Protein AF-A0A4Y8BMU3-F1 (afdb_monomer_lite)

Secondary structure (DSSP, 8-state):
-----TT---EEETTEEEEEEEETTEEEEEEEEEHHHHHHTT-EE-TT----TTSEESB---HHHHT-TT--TTEEEEEE-GGGSSS----HHHHHHHHHHHHHHHHHHHHHHHH-

Structure (mmCIF, N/CA/C/O backbone):
data_AF-A0A4Y8BMU3-F1
#
_entry.id   AF-A0A4Y8BMU3-F1
#
loop_
_atom_site.group_PDB
_atom_site.id
_atom_site.type_symbol
_atom_site.label_atom_id
_atom_site.label_alt_id
_atom_site.label_comp_id
_atom_site.label_asym_id
_atom_site.label_entity_id
_atom_site.label_seq_id
_atom_site.pdbx_PDB_ins_code
_atom_site.Cartn_x
_atom_site.Cartn_y
_atom_site.Cartn_z
_atom_site.occupancy
_atom_site.B_iso_or_equiv
_atom_site.auth_seq_id
_atom_site.auth_comp_id
_atom_site.auth_asym_id
_atom_site.auth_atom_id
_atom_site.pdbx_PDB_model_num
ATOM 1 N N . MET A 1 1 ? -4.173 -14.352 -20.838 1.00 33.81 1 MET A N 1
ATOM 2 C CA . MET A 1 1 ? -2.932 -14.802 -20.175 1.00 33.81 1 MET A CA 1
ATOM 3 C C . MET A 1 1 ? -3.073 -14.473 -18.696 1.00 33.81 1 MET A C 1
ATOM 5 O O . MET A 1 1 ? -3.160 -13.297 -18.363 1.00 33.81 1 MET A O 1
ATOM 9 N N . ILE A 1 2 ? -3.264 -15.484 -17.849 1.00 35.81 2 ILE A N 1
ATOM 10 C CA . ILE A 1 2 ? -3.332 -15.321 -16.390 1.00 35.81 2 ILE A CA 1
ATOM 11 C C . ILE A 1 2 ? -1.882 -15.359 -15.910 1.00 35.81 2 ILE A C 1
ATOM 13 O O . ILE A 1 2 ? -1.199 -16.354 -16.140 1.00 35.81 2 ILE A O 1
ATOM 17 N N . TYR A 1 3 ? -1.392 -14.267 -15.330 1.00 43.88 3 TYR A N 1
ATOM 18 C CA . TYR A 1 3 ? -0.077 -14.254 -14.700 1.00 43.88 3 TYR A CA 1
ATOM 19 C C . TYR A 1 3 ? -0.226 -14.955 -13.347 1.00 43.88 3 TYR A C 1
ATOM 21 O O . TYR A 1 3 ? -0.797 -14.402 -12.412 1.00 43.88 3 TYR A O 1
ATOM 29 N N . LEU A 1 4 ? 0.194 -16.217 -13.269 1.00 41.41 4 LEU A N 1
ATOM 30 C CA . LEU A 1 4 ? 0.277 -16.941 -12.004 1.00 41.41 4 LEU A CA 1
ATOM 31 C C . LEU A 1 4 ? 1.578 -16.507 -11.322 1.00 41.41 4 LEU A C 1
ATOM 33 O O . LEU A 1 4 ? 2.661 -16.966 -11.672 1.00 41.41 4 LEU A O 1
ATOM 37 N N . TYR A 1 5 ? 1.476 -15.541 -10.411 1.00 53.44 5 TYR A N 1
ATOM 38 C CA . TYR A 1 5 ? 2.598 -15.082 -9.598 1.00 53.44 5 TYR A CA 1
ATOM 39 C C . TYR A 1 5 ? 2.825 -16.087 -8.468 1.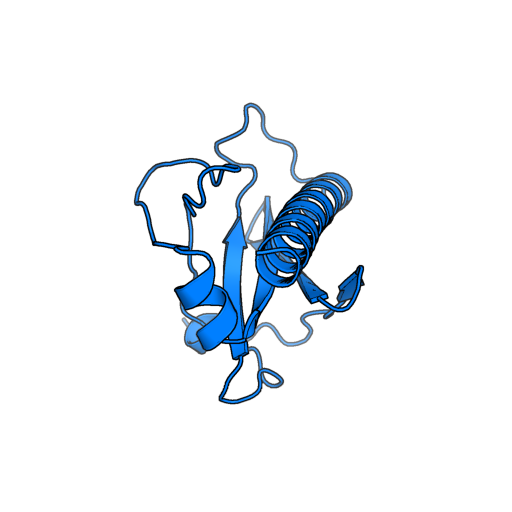00 53.44 5 TYR A C 1
ATOM 41 O O . TYR A 1 5 ? 2.216 -15.992 -7.405 1.00 53.44 5 TYR A O 1
ATOM 49 N N . ASP A 1 6 ? 3.663 -17.093 -8.706 1.00 48.44 6 ASP A N 1
ATOM 50 C CA . ASP A 1 6 ? 3.744 -18.241 -7.798 1.00 48.44 6 ASP A CA 1
ATOM 51 C C . ASP A 1 6 ? 4.486 -17.987 -6.471 1.00 48.44 6 ASP A C 1
ATOM 53 O O . ASP A 1 6 ? 4.533 -18.903 -5.662 1.00 48.44 6 ASP A O 1
ATOM 57 N N . ASN A 1 7 ? 5.001 -16.783 -6.165 1.00 60.53 7 ASN A N 1
ATOM 58 C CA . ASN A 1 7 ? 5.640 -16.491 -4.863 1.00 60.53 7 ASN A CA 1
ATOM 59 C C . ASN A 1 7 ? 5.658 -14.990 -4.484 1.00 60.53 7 ASN A C 1
ATOM 61 O O . ASN A 1 7 ? 6.725 -14.390 -4.344 1.00 60.53 7 ASN A O 1
ATOM 65 N N . ILE A 1 8 ? 4.497 -14.362 -4.269 1.00 73.12 8 ILE A N 1
ATOM 66 C CA . ILE A 1 8 ? 4.459 -12.995 -3.713 1.00 73.12 8 ILE A CA 1
ATOM 67 C C . ILE A 1 8 ? 4.872 -13.025 -2.232 1.00 73.12 8 ILE A C 1
ATOM 69 O O . ILE A 1 8 ? 4.172 -13.583 -1.381 1.00 73.12 8 ILE A O 1
ATOM 73 N N . LYS A 1 9 ? 6.001 -12.387 -1.898 1.00 84.31 9 LYS A N 1
ATOM 74 C CA . LYS A 1 9 ? 6.486 -12.276 -0.515 1.00 84.31 9 LYS A CA 1
ATOM 75 C C . LYS A 1 9 ? 5.758 -11.151 0.221 1.00 84.31 9 LYS A C 1
ATOM 77 O O . LYS A 1 9 ? 6.115 -9.980 0.106 1.00 84.31 9 LYS A O 1
ATOM 82 N N . ILE A 1 10 ? 4.757 -11.518 1.021 1.00 87.38 10 ILE A N 1
ATOM 83 C CA . ILE A 1 10 ? 4.050 -10.569 1.890 1.00 87.38 10 ILE A CA 1
ATOM 84 C C . ILE A 1 10 ? 4.950 -10.168 3.063 1.00 87.38 10 ILE A C 1
ATOM 86 O O . ILE A 1 10 ? 5.416 -11.002 3.839 1.00 87.38 10 ILE A O 1
ATOM 90 N N . GLN A 1 11 ? 5.143 -8.865 3.208 1.00 91.38 11 GLN A N 1
ATOM 91 C CA . GLN A 1 11 ? 5.882 -8.207 4.274 1.00 91.38 11 GLN A CA 1
ATOM 92 C C . GLN A 1 11 ? 4.917 -7.494 5.229 1.00 91.38 11 GLN A C 1
ATOM 94 O O . GLN A 1 11 ? 3.741 -7.290 4.917 1.00 91.38 11 GLN A O 1
ATOM 99 N N . LYS A 1 12 ? 5.401 -7.136 6.423 1.00 93.31 12 LYS A N 1
ATOM 100 C CA . LYS A 1 12 ? 4.625 -6.407 7.434 1.00 93.31 12 LYS A CA 1
ATOM 101 C C . LYS A 1 12 ? 5.406 -5.208 7.953 1.00 93.31 12 LYS A C 1
ATOM 103 O O . LYS A 1 12 ? 6.576 -5.340 8.294 1.00 93.31 12 LYS A O 1
ATOM 108 N N . TYR A 1 13 ? 4.736 -4.070 8.086 1.00 95.19 13 TYR A N 1
ATOM 109 C CA . TYR A 1 13 ? 5.284 -2.864 8.701 1.00 95.19 13 TYR A CA 1
ATOM 110 C C . TYR A 1 13 ? 4.183 -2.143 9.485 1.00 95.19 13 TYR A C 1
ATOM 112 O O . TYR A 1 13 ? 3.071 -1.986 8.991 1.00 95.19 13 TYR A O 1
ATOM 120 N N . LYS A 1 14 ? 4.463 -1.779 10.746 1.00 93.12 14 LYS A N 1
ATOM 121 C CA . LYS A 1 14 ? 3.503 -1.150 11.683 1.00 93.12 14 LYS A CA 1
ATOM 122 C C . LYS A 1 14 ? 2.111 -1.811 11.718 1.00 93.12 14 LYS A C 1
ATOM 124 O O . LYS A 1 14 ? 1.088 -1.143 11.800 1.00 93.12 14 LYS A O 1
ATOM 129 N N . GLY A 1 15 ? 2.073 -3.143 11.645 1.00 89.75 15 GLY A N 1
ATOM 130 C CA . GLY A 1 15 ? 0.834 -3.929 11.691 1.00 89.75 15 GLY A CA 1
ATOM 131 C C . GLY A 1 15 ? 0.080 -4.051 10.361 1.00 89.75 15 GLY A C 1
ATOM 132 O O . GLY A 1 15 ? -0.833 -4.869 10.277 1.00 89.75 15 GLY A O 1
ATOM 133 N N . LEU A 1 16 ? 0.484 -3.325 9.314 1.00 91.06 16 LEU A N 1
ATOM 134 C CA . LEU A 1 16 ? -0.081 -3.438 7.969 1.00 91.06 16 LEU A CA 1
ATOM 135 C C . LEU A 1 16 ? 0.770 -4.350 7.085 1.00 91.06 16 LEU A C 1
ATOM 137 O O . LEU A 1 16 ? 1.983 -4.477 7.272 1.00 91.06 16 LEU A O 1
ATOM 141 N N . LYS A 1 17 ? 0.115 -5.016 6.134 1.00 91.62 17 LYS A N 1
ATOM 142 C CA . LYS A 1 17 ? 0.747 -5.923 5.175 1.00 91.62 17 LYS A CA 1
ATOM 143 C C . LYS A 1 17 ? 1.017 -5.183 3.866 1.00 91.62 17 LYS A C 1
ATOM 145 O O . LYS A 1 17 ? 0.185 -4.403 3.415 1.00 91.62 17 LYS A O 1
ATOM 150 N N . TYR A 1 18 ? 2.141 -5.475 3.231 1.00 89.88 18 TYR A N 1
ATOM 151 C CA . TYR A 1 18 ? 2.466 -4.969 1.899 1.00 89.88 18 TYR A CA 1
ATOM 152 C C . TYR A 1 18 ? 3.306 -5.991 1.137 1.00 89.88 18 TYR A C 1
ATOM 154 O O . TYR A 1 18 ? 3.844 -6.926 1.726 1.00 89.88 18 TYR A O 1
ATOM 162 N N . PHE A 1 19 ? 3.427 -5.829 -0.170 1.00 87.44 19 PHE A N 1
ATOM 163 C CA . PHE A 1 19 ? 4.369 -6.582 -0.990 1.00 87.44 19 PHE A CA 1
ATOM 164 C C . PHE A 1 19 ? 4.867 -5.706 -2.134 1.00 87.44 19 PHE A C 1
ATOM 166 O O . PHE A 1 19 ? 4.265 -4.683 -2.457 1.00 87.44 19 PHE A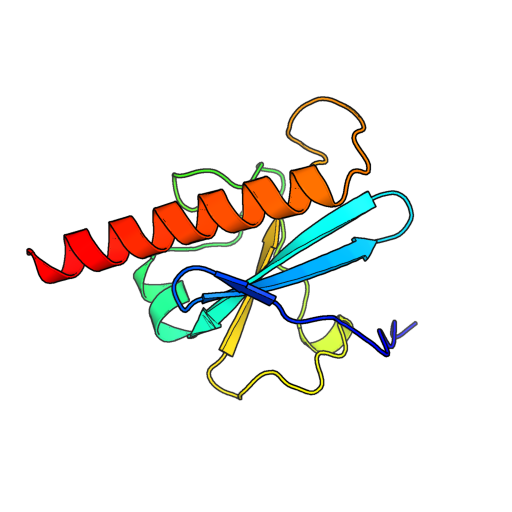 O 1
ATOM 173 N N . ILE A 1 20 ? 5.989 -6.097 -2.725 1.00 85.00 20 ILE A N 1
ATOM 174 C CA . ILE A 1 20 ? 6.563 -5.435 -3.893 1.00 85.00 20 ILE A CA 1
ATOM 175 C C . ILE A 1 20 ? 6.681 -6.502 -4.961 1.00 85.00 20 ILE A C 1
ATOM 177 O O . ILE A 1 20 ? 7.259 -7.557 -4.707 1.00 85.00 20 ILE A O 1
ATOM 181 N N . GLU A 1 21 ? 6.111 -6.231 -6.127 1.00 78.62 21 GLU A N 1
ATOM 182 C CA . GLU A 1 21 ? 6.109 -7.159 -7.250 1.00 78.62 21 GLU A CA 1
ATOM 183 C C . GLU A 1 21 ? 6.831 -6.537 -8.436 1.00 78.62 21 GLU A C 1
ATOM 185 O O . GLU A 1 21 ? 6.654 -5.354 -8.747 1.00 78.62 21 GLU A O 1
ATOM 190 N N . LYS A 1 22 ? 7.626 -7.353 -9.127 1.00 75.25 22 LYS A N 1
ATOM 191 C CA . LYS A 1 22 ? 8.285 -6.929 -10.353 1.00 75.25 22 LYS A CA 1
ATOM 192 C C . LYS A 1 22 ? 7.321 -7.089 -11.527 1.00 75.25 22 LYS A C 1
ATOM 194 O O . LYS A 1 22 ? 7.033 -8.193 -11.979 1.00 75.25 22 LYS A O 1
ATOM 199 N N . VAL A 1 23 ? 6.859 -5.974 -12.077 1.00 70.75 23 VAL A N 1
ATOM 200 C CA . VAL A 1 23 ? 6.011 -5.940 -13.270 1.00 70.75 23 VAL A CA 1
ATOM 201 C C . VAL A 1 23 ? 6.861 -5.503 -14.461 1.00 70.75 23 VAL A C 1
ATOM 203 O O . VAL A 1 23 ? 7.181 -4.326 -14.629 1.00 70.75 23 VAL A O 1
ATOM 206 N N . LYS A 1 24 ? 7.228 -6.466 -15.316 1.00 69.56 24 LYS A N 1
ATOM 207 C CA . LYS A 1 24 ? 8.147 -6.267 -16.452 1.00 69.56 24 LYS A CA 1
ATOM 208 C C . LYS A 1 24 ? 9.502 -5.697 -15.992 1.00 69.56 24 LYS A C 1
ATOM 210 O O . LYS A 1 24 ? 10.285 -6.409 -15.368 1.00 69.56 24 LYS A O 1
ATOM 215 N N . GLU A 1 25 ? 9.784 -4.434 -16.307 1.00 65.12 25 GLU A N 1
ATOM 216 C CA . GLU A 1 25 ? 11.036 -3.744 -15.971 1.00 65.12 25 GLU A CA 1
ATOM 217 C C . GLU A 1 25 ? 10.937 -2.899 -14.692 1.00 65.12 25 GLU A C 1
ATOM 219 O O . GLU A 1 25 ? 11.922 -2.278 -14.305 1.00 65.12 25 GLU A O 1
ATOM 224 N N . PHE A 1 26 ? 9.777 -2.878 -14.030 1.00 66.69 26 PHE A N 1
ATOM 225 C CA . PHE A 1 26 ? 9.484 -1.997 -12.899 1.00 66.69 26 PHE A CA 1
ATOM 226 C C . PHE A 1 26 ? 9.165 -2.798 -11.637 1.00 66.69 26 PHE A C 1
ATOM 228 O O . PHE A 1 26 ? 8.722 -3.942 -11.721 1.00 66.69 26 PHE A O 1
ATOM 235 N N . HIS A 1 27 ? 9.359 -2.183 -10.471 1.00 74.81 27 HIS A N 1
ATOM 236 C CA . HIS A 1 27 ? 8.836 -2.689 -9.205 1.00 74.81 27 HIS A CA 1
ATOM 237 C C . HIS A 1 27 ? 7.633 -1.842 -8.799 1.00 74.81 27 HIS A C 1
ATOM 239 O O . HIS A 1 27 ? 7.736 -0.621 -8.694 1.00 74.81 27 HIS A O 1
ATOM 245 N N . CYS A 1 28 ? 6.499 -2.496 -8.577 1.00 75.75 28 CYS A N 1
ATOM 246 C CA . CYS A 1 28 ? 5.287 -1.874 -8.066 1.00 75.75 28 CYS A CA 1
ATOM 247 C C . CYS A 1 28 ? 5.107 -2.302 -6.614 1.00 75.75 28 CYS A C 1
ATOM 249 O O . CYS A 1 28 ? 5.299 -3.475 -6.285 1.00 75.75 28 CYS A O 1
ATOM 251 N N . GLY A 1 29 ? 4.736 -1.368 -5.748 1.00 80.25 29 GLY A N 1
ATOM 252 C CA . GLY A 1 29 ? 4.400 -1.693 -4.372 1.00 80.25 29 GLY A CA 1
ATOM 253 C C . GLY A 1 29 ? 2.892 -1.782 -4.185 1.00 80.25 29 GLY A C 1
ATOM 254 O O . GLY A 1 29 ? 2.115 -1.134 -4.885 1.00 80.25 29 GLY A O 1
ATOM 255 N N . TYR A 1 30 ? 2.478 -2.624 -3.247 1.00 82.06 30 TYR A N 1
ATOM 256 C CA . TYR A 1 30 ? 1.078 -2.924 -2.985 1.00 82.06 30 TYR A CA 1
ATOM 257 C C . TYR A 1 30 ? 0.846 -3.002 -1.486 1.00 82.06 30 TYR A C 1
ATOM 259 O O . TYR A 1 30 ? 1.614 -3.649 -0.775 1.00 82.06 30 TYR A O 1
ATOM 267 N N . ILE A 1 31 ? -0.229 -2.385 -1.002 1.00 86.62 31 ILE A N 1
ATOM 268 C CA . ILE A 1 31 ? -0.603 -2.404 0.417 1.00 86.62 31 ILE A CA 1
ATOM 269 C C . ILE A 1 31 ? -1.906 -3.162 0.571 1.00 86.62 31 ILE A C 1
ATOM 271 O O . ILE A 1 31 ? -2.884 -2.855 -0.105 1.00 86.62 31 ILE A O 1
ATOM 275 N N . ILE A 1 32 ? -1.908 -4.137 1.478 1.00 87.69 32 ILE A N 1
ATOM 276 C CA . ILE A 1 32 ? -3.064 -4.966 1.807 1.00 87.69 32 ILE A CA 1
ATOM 277 C C . ILE A 1 32 ? -3.745 -4.375 3.042 1.00 87.69 32 ILE A C 1
ATOM 279 O O . ILE A 1 32 ? -3.116 -4.209 4.092 1.00 87.69 32 ILE A O 1
ATOM 283 N N . LEU A 1 33 ? -5.040 -4.099 2.920 1.00 88.00 33 LEU A N 1
ATOM 284 C CA . LEU A 1 33 ? -5.884 -3.515 3.957 1.00 88.00 33 LEU A CA 1
ATOM 285 C C . LEU A 1 33 ? -7.196 -4.277 4.089 1.00 88.00 33 LEU A C 1
ATOM 287 O O . LEU A 1 33 ? -7.625 -4.976 3.178 1.00 88.00 33 LEU A O 1
ATOM 291 N N . ASP A 1 34 ? -7.866 -4.077 5.215 1.00 87.56 34 ASP A N 1
ATOM 292 C CA . ASP A 1 34 ? -9.276 -4.421 5.342 1.00 87.56 34 ASP A CA 1
ATOM 293 C C . ASP A 1 34 ? -10.145 -3.514 4.440 1.00 87.56 34 ASP A C 1
ATOM 295 O O . ASP A 1 34 ? -9.851 -2.325 4.270 1.00 87.56 34 ASP A O 1
ATOM 299 N N . LYS A 1 35 ? -11.207 -4.072 3.846 1.00 83.12 35 LYS A N 1
ATOM 300 C CA . LYS A 1 35 ? -12.141 -3.346 2.965 1.00 83.12 35 LYS A CA 1
ATOM 301 C C . LYS A 1 35 ? -12.846 -2.183 3.667 1.00 83.12 35 LYS A C 1
ATOM 303 O O . LYS A 1 35 ? -13.021 -1.128 3.058 1.00 83.12 35 LYS A O 1
ATOM 308 N N . GLU A 1 36 ? -13.235 -2.339 4.929 1.00 85.94 36 GLU A N 1
ATOM 309 C CA . GLU A 1 36 ? -13.850 -1.264 5.710 1.00 85.94 36 GLU A CA 1
ATOM 310 C C . GLU A 1 36 ? -12.842 -0.146 5.956 1.00 85.94 36 GLU A C 1
ATOM 312 O O . GLU A 1 36 ? -13.167 1.028 5.776 1.00 85.94 36 GLU A O 1
ATOM 317 N N . LEU A 1 37 ? -11.595 -0.499 6.290 1.00 86.69 37 LEU A N 1
ATOM 318 C CA . LEU A 1 37 ? -10.527 0.483 6.457 1.00 86.69 37 LEU A CA 1
ATOM 319 C C . LEU A 1 37 ? -10.297 1.267 5.162 1.00 86.69 37 LEU A C 1
ATOM 321 O O . LEU A 1 37 ? -10.268 2.497 5.210 1.00 86.69 37 LEU A O 1
ATOM 325 N N . PHE A 1 38 ? -10.194 0.571 4.028 1.00 82.81 38 PHE A N 1
ATOM 326 C CA . PHE A 1 38 ? -10.044 1.174 2.704 1.00 82.81 38 PHE A CA 1
ATOM 327 C C . PHE A 1 38 ? -11.142 2.213 2.428 1.00 82.81 38 PHE A C 1
ATOM 329 O O . PHE A 1 38 ? -10.838 3.374 2.152 1.00 82.81 38 PHE A O 1
ATOM 336 N N . ASN A 1 39 ? -12.408 1.828 2.614 1.00 81.19 39 ASN A N 1
ATOM 337 C CA . ASN A 1 39 ? -13.553 2.721 2.431 1.00 81.19 39 ASN A CA 1
ATOM 338 C C . ASN A 1 39 ? -13.530 3.893 3.422 1.00 81.19 39 ASN A C 1
ATOM 340 O O . ASN A 1 39 ? -13.763 5.041 3.049 1.00 81.19 39 ASN A O 1
ATOM 344 N N . SER A 1 40 ? -13.201 3.630 4.689 1.00 84.69 40 SER A N 1
ATOM 345 C CA . SER A 1 40 ? -13.175 4.654 5.736 1.00 84.69 40 SER A CA 1
ATOM 346 C C . SER A 1 40 ? -12.100 5.718 5.500 1.00 84.69 40 SER A C 1
ATOM 348 O O . SER A 1 40 ? -12.230 6.842 5.986 1.00 84.69 40 SER A O 1
ATOM 350 N N . LEU A 1 41 ? -11.006 5.358 4.827 1.00 80.94 41 LEU A N 1
ATOM 351 C CA . LEU A 1 41 ? -9.917 6.270 4.487 1.00 80.94 41 LEU A CA 1
ATOM 352 C C . LEU A 1 41 ? -10.266 7.162 3.289 1.00 80.94 41 LEU A C 1
ATOM 354 O O . LEU A 1 41 ? -9.484 8.053 2.973 1.00 80.94 41 LEU A O 1
ATOM 358 N N . GLY A 1 42 ? -11.424 6.949 2.650 1.00 75.00 42 GLY A N 1
ATOM 359 C CA . GLY A 1 42 ? -11.826 7.679 1.450 1.00 75.00 42 GLY A CA 1
ATOM 360 C C . GLY A 1 42 ? -10.951 7.354 0.242 1.00 75.00 42 GLY A C 1
ATOM 361 O O . GLY A 1 42 ? -10.891 8.151 -0.687 1.00 75.00 42 GLY A O 1
ATOM 362 N N . LEU A 1 43 ? -10.257 6.211 0.266 1.00 73.69 43 LEU A N 1
ATOM 363 C CA . LEU A 1 43 ? -9.396 5.793 -0.831 1.00 73.69 43 LEU A CA 1
ATOM 364 C C . LEU A 1 43 ? -10.259 5.478 -2.048 1.00 73.69 43 LEU A C 1
ATOM 366 O O . LEU A 1 43 ? -11.183 4.665 -1.987 1.00 73.69 43 LEU A O 1
ATOM 370 N N . ASN A 1 44 ? -9.959 6.131 -3.161 1.00 64.56 44 ASN A N 1
ATOM 371 C CA . ASN A 1 44 ? -10.704 5.994 -4.398 1.00 64.56 44 ASN A CA 1
ATOM 372 C C . ASN A 1 44 ? -9.758 5.876 -5.597 1.00 64.56 44 ASN A C 1
ATOM 374 O O . ASN A 1 44 ? -8.585 6.248 -5.569 1.00 64.56 44 ASN A O 1
ATOM 378 N N . TYR A 1 45 ? -10.278 5.270 -6.660 1.00 60.34 45 TYR A N 1
ATOM 379 C CA . TYR A 1 45 ? -9.522 5.060 -7.883 1.00 60.34 45 TYR A CA 1
ATOM 380 C C . TYR A 1 45 ? -9.513 6.330 -8.735 1.00 60.34 45 TYR A C 1
ATOM 382 O O . TYR A 1 45 ? -10.578 6.840 -9.086 1.00 60.34 45 TYR A O 1
ATOM 390 N N . CYS A 1 46 ? -8.322 6.762 -9.152 1.00 56.50 46 CYS A N 1
ATOM 391 C CA . CYS A 1 46 ? -8.151 7.872 -10.083 1.00 56.50 46 CYS A CA 1
ATOM 392 C C . CYS A 1 46 ? -7.296 7.430 -11.278 1.00 56.50 46 CYS A C 1
ATOM 394 O O . CYS A 1 46 ? -6.135 7.048 -11.139 1.00 56.50 46 CYS A O 1
ATOM 396 N N . LYS A 1 47 ? -7.860 7.503 -12.488 1.00 48.69 47 LYS A N 1
ATOM 397 C CA . LYS A 1 47 ? -7.120 7.234 -13.727 1.00 48.69 47 LYS A CA 1
ATOM 398 C C . LYS A 1 47 ? -6.167 8.408 -14.005 1.00 48.69 47 LYS A C 1
ATOM 400 O O . LYS A 1 47 ? -6.621 9.545 -14.053 1.00 48.69 47 LYS A O 1
ATOM 405 N N . ASN A 1 48 ? -4.883 8.128 -14.250 1.00 50.38 48 ASN A N 1
ATOM 406 C CA . ASN A 1 48 ? -3.836 9.099 -14.635 1.00 50.38 48 ASN A CA 1
ATOM 407 C C . ASN A 1 48 ? -3.290 10.042 -13.532 1.00 50.38 48 ASN A C 1
ATOM 409 O O . ASN A 1 48 ? -2.703 11.069 -13.869 1.00 50.38 48 ASN A O 1
ATOM 413 N N . HIS A 1 49 ? -3.427 9.721 -12.241 1.00 49.12 49 HIS A N 1
ATOM 414 C CA . HIS A 1 49 ? -2.833 10.523 -11.155 1.00 49.12 49 HIS A CA 1
ATOM 415 C C . HIS A 1 49 ? -1.941 9.719 -10.221 1.00 49.12 49 HIS A C 1
ATOM 417 O O . HIS A 1 49 ? -2.414 8.749 -9.644 1.00 49.12 49 HIS A O 1
ATOM 423 N N . THR A 1 50 ? -0.691 10.148 -10.021 1.00 52.34 50 THR A N 1
ATOM 424 C CA . THR A 1 50 ? 0.236 9.599 -9.017 1.00 52.34 50 THR A CA 1
ATOM 425 C C . THR A 1 50 ? -0.429 9.500 -7.654 1.00 52.34 50 THR A C 1
ATOM 427 O O . THR A 1 50 ? -1.058 10.459 -7.215 1.00 52.34 50 THR A O 1
ATOM 430 N N . SER A 1 51 ? -0.291 8.350 -6.995 1.00 56.56 51 SER A N 1
ATOM 431 C CA . SER A 1 51 ? -0.881 8.160 -5.684 1.00 56.56 51 SER A CA 1
ATOM 432 C C . SER A 1 51 ? -0.261 9.152 -4.696 1.00 56.56 51 SER A C 1
ATOM 434 O O . SER A 1 51 ? 0.964 9.212 -4.596 1.00 56.56 51 SER A O 1
ATOM 436 N N . ASP A 1 52 ? -1.082 9.921 -3.983 1.00 59.19 52 ASP A N 1
ATOM 437 C CA . ASP A 1 52 ? -0.633 11.001 -3.098 1.00 59.19 52 ASP A CA 1
ATOM 438 C C . ASP A 1 52 ? -1.266 10.926 -1.699 1.00 59.19 52 ASP A C 1
ATOM 440 O O . ASP A 1 52 ? -2.177 10.142 -1.423 1.00 59.19 52 ASP A O 1
ATOM 444 N N . GLU A 1 53 ? -0.790 11.778 -0.791 1.00 53.41 53 GLU A N 1
ATOM 445 C CA . GLU A 1 53 ? -1.293 11.873 0.585 1.00 53.41 53 GLU A CA 1
ATOM 446 C C . GLU A 1 53 ? -2.746 12.381 0.711 1.00 53.41 53 GLU A C 1
ATOM 448 O O . GLU A 1 53 ? -3.295 12.395 1.821 1.00 53.41 53 GLU A O 1
ATOM 453 N N . SER A 1 54 ? -3.380 12.771 -0.402 1.00 56.19 54 SER A N 1
ATOM 454 C CA . SER A 1 54 ? -4.802 13.131 -0.468 1.00 56.19 54 SER A CA 1
ATOM 455 C C . SER A 1 54 ? -5.707 11.910 -0.652 1.00 56.19 54 SER A C 1
ATOM 457 O O . SER A 1 54 ? -6.927 12.057 -0.637 1.00 56.19 54 SER A O 1
ATOM 459 N N . GLY A 1 55 ? -5.140 10.705 -0.788 1.00 52.56 55 GLY A N 1
ATOM 460 C CA . GLY A 1 55 ? -5.904 9.468 -0.964 1.00 52.56 55 GLY A CA 1
ATOM 461 C C . GLY A 1 55 ? -6.164 9.102 -2.424 1.00 52.56 55 GLY A C 1
ATOM 462 O O . GLY A 1 55 ? -6.850 8.111 -2.676 1.00 52.56 55 GLY A O 1
ATOM 463 N N . ASN A 1 56 ? -5.591 9.847 -3.375 1.00 55.91 56 ASN A N 1
ATOM 464 C CA . ASN A 1 56 ? -5.613 9.456 -4.778 1.00 55.91 56 ASN A CA 1
ATOM 465 C C . ASN A 1 56 ? -4.760 8.200 -4.955 1.00 55.91 56 ASN A C 1
ATOM 467 O O . ASN A 1 56 ? -3.641 8.135 -4.450 1.00 55.91 56 ASN A O 1
ATOM 471 N N . ILE A 1 57 ? -5.275 7.205 -5.677 1.00 59.91 57 ILE A N 1
ATOM 472 C CA . ILE A 1 57 ? -4.538 5.985 -6.013 1.00 59.91 57 ILE A CA 1
ATOM 473 C C . ILE A 1 57 ? -4.553 5.806 -7.530 1.00 59.91 57 ILE A C 1
ATOM 475 O O . ILE A 1 57 ? -5.615 5.623 -8.132 1.00 59.91 57 ILE A O 1
ATOM 479 N N . THR A 1 58 ? -3.367 5.812 -8.148 1.00 51.72 58 THR A N 1
ATOM 480 C CA . THR A 1 58 ? -3.208 5.727 -9.614 1.00 51.72 58 THR A CA 1
ATOM 481 C C . THR A 1 58 ? -3.607 4.376 -10.177 1.00 51.72 58 THR A C 1
ATOM 483 O O . THR A 1 58 ? -3.966 4.259 -11.352 1.00 51.72 58 THR A O 1
ATOM 486 N N . TYR A 1 59 ? -3.455 3.322 -9.373 1.00 55.25 59 TYR A N 1
ATOM 487 C CA . TYR A 1 59 ? -3.509 1.968 -9.890 1.00 55.25 59 TYR A CA 1
ATOM 488 C C . TYR A 1 59 ? -4.008 0.958 -8.858 1.00 55.25 59 TYR A C 1
ATOM 490 O O . TYR A 1 59 ? -3.288 0.521 -7.966 1.00 55.25 59 TYR A O 1
ATOM 498 N N . ILE A 1 60 ? -5.254 0.522 -9.019 1.00 50.81 60 ILE A N 1
ATOM 499 C CA . ILE A 1 60 ? -5.754 -0.684 -8.360 1.00 50.81 60 ILE A CA 1
ATOM 500 C C . ILE A 1 60 ? -5.682 -1.793 -9.402 1.00 50.81 60 ILE A C 1
ATOM 502 O O . ILE A 1 60 ? -6.410 -1.777 -10.396 1.00 50.81 60 ILE A O 1
ATOM 506 N N . PHE A 1 61 ? -4.767 -2.740 -9.211 1.00 51.84 61 PHE A N 1
ATOM 507 C CA . PHE A 1 61 ? -4.769 -3.946 -10.026 1.00 51.84 61 PHE A CA 1
ATOM 508 C C . PHE A 1 61 ? -5.895 -4.863 -9.556 1.00 51.84 61 PHE A C 1
ATOM 510 O O . PHE A 1 61 ? -6.157 -4.966 -8.360 1.00 51.84 61 PHE A O 1
ATOM 517 N N . ASN A 1 62 ? -6.556 -5.542 -10.493 1.00 47.66 62 ASN A N 1
ATOM 518 C CA . ASN A 1 62 ? -7.581 -6.520 -10.149 1.00 47.66 62 ASN A CA 1
ATOM 519 C C . ASN A 1 62 ? -6.937 -7.681 -9.342 1.00 47.66 62 ASN A C 1
ATOM 521 O O . ASN A 1 62 ? -6.059 -8.356 -9.890 1.00 47.66 62 ASN A O 1
ATOM 525 N N . PRO A 1 63 ? -7.374 -7.941 -8.092 1.00 51.34 63 PRO A N 1
ATOM 526 C CA . PRO A 1 63 ? -6.905 -9.048 -7.251 1.00 51.34 63 PRO A CA 1
ATOM 527 C C . PRO A 1 63 ? -6.878 -10.405 -7.942 1.00 51.34 63 PRO A C 1
ATOM 529 O O . PRO A 1 63 ? -5.898 -11.144 -7.818 1.00 51.34 63 PRO A O 1
ATOM 532 N N . ASP A 1 64 ? -7.909 -10.692 -8.735 1.00 46.50 64 ASP A N 1
ATOM 533 C CA . ASP A 1 64 ? -8.098 -11.979 -9.405 1.00 46.50 64 ASP A CA 1
ATOM 534 C C . ASP A 1 64 ? -7.024 -12.233 -10.470 1.00 46.50 64 ASP A C 1
ATOM 536 O O . ASP A 1 64 ? -6.755 -13.374 -10.840 1.00 46.50 64 ASP A O 1
ATOM 540 N N . LYS A 1 65 ? -6.367 -11.168 -10.952 1.00 49.66 65 LYS A N 1
ATOM 541 C CA . LYS A 1 65 ? -5.274 -11.254 -11.927 1.00 49.66 65 LYS A CA 1
ATOM 542 C C . LYS A 1 65 ? -3.891 -11.415 -11.292 1.00 49.66 65 LYS A C 1
ATOM 544 O O . LYS A 1 65 ? -2.974 -11.793 -12.013 1.00 49.66 65 LYS A O 1
ATOM 549 N N . LEU A 1 66 ? -3.726 -11.111 -10.000 1.00 57.12 66 LEU A N 1
ATOM 550 C CA . LEU A 1 66 ? -2.446 -11.227 -9.280 1.00 57.12 66 LEU A CA 1
ATOM 551 C C . LEU A 1 66 ? -2.275 -12.585 -8.584 1.00 57.12 66 LEU A C 1
ATOM 553 O O . LEU A 1 66 ? -1.200 -12.870 -8.071 1.00 57.12 66 LEU A O 1
ATOM 557 N N . GLY A 1 67 ? -3.307 -13.438 -8.571 1.00 51.56 67 GLY A N 1
ATOM 558 C CA . GLY A 1 67 ? -3.192 -14.793 -8.028 1.00 51.56 67 GLY A CA 1
ATOM 559 C C . GLY A 1 67 ? -2.771 -14.824 -6.555 1.00 51.56 67 GLY A C 1
ATOM 560 O O . GLY A 1 67 ? -2.101 -15.765 -6.136 1.00 51.56 67 GLY A O 1
ATOM 561 N N . LEU A 1 68 ? -3.144 -13.805 -5.768 1.00 63.78 68 LEU A N 1
ATOM 562 C CA . LEU A 1 68 ? -2.834 -13.711 -4.339 1.00 63.78 68 LEU A CA 1
ATOM 563 C C . LEU A 1 68 ? -3.616 -14.777 -3.555 1.00 63.78 68 LEU A C 1
ATOM 565 O O . LEU A 1 68 ? -4.609 -14.485 -2.891 1.00 63.78 68 LEU A O 1
ATOM 569 N N . LYS A 1 69 ? -3.142 -16.026 -3.605 1.00 57.53 69 LYS A N 1
ATOM 570 C CA . LYS A 1 69 ? -3.733 -17.224 -2.973 1.00 57.53 69 LYS A CA 1
ATOM 571 C C . LYS A 1 69 ? -3.845 -17.159 -1.434 1.00 57.53 69 LYS A C 1
ATOM 573 O O . LYS A 1 69 ? -4.234 -18.142 -0.816 1.00 57.53 69 LYS A O 1
ATOM 578 N N . GLY A 1 70 ? -3.520 -16.028 -0.803 1.00 63.25 70 GLY A N 1
ATOM 579 C CA . GLY A 1 70 ? -3.502 -15.845 0.653 1.00 63.25 70 GLY A CA 1
ATOM 580 C C . GLY A 1 70 ? -4.237 -14.607 1.174 1.00 63.25 70 GLY A C 1
ATOM 581 O O . GLY A 1 70 ? -4.119 -14.312 2.364 1.00 63.25 70 GLY A O 1
ATOM 582 N N . LEU A 1 71 ? -4.964 -13.872 0.324 1.00 69.31 71 LEU A N 1
ATOM 583 C CA . LEU A 1 71 ? -5.824 -12.785 0.798 1.00 69.31 71 LEU A CA 1
ATOM 584 C C . LEU A 1 71 ? -7.065 -13.349 1.483 1.00 69.31 71 LEU A C 1
ATOM 586 O O . LEU A 1 71 ? -7.748 -14.225 0.950 1.00 69.31 71 LEU A O 1
ATOM 590 N N . LYS A 1 72 ? -7.379 -12.821 2.666 1.00 79.00 72 LYS A N 1
ATOM 591 C CA . LYS A 1 72 ? -8.656 -13.114 3.319 1.00 79.00 72 LYS A CA 1
ATOM 592 C C . LYS A 1 72 ? -9.800 -12.446 2.558 1.00 79.00 72 LYS A C 1
ATOM 594 O O . LYS A 1 72 ? -9.617 -11.425 1.905 1.00 79.00 72 LYS A O 1
ATOM 599 N N . HIS A 1 73 ? -11.013 -12.973 2.707 1.00 77.75 73 HIS A N 1
ATOM 600 C CA . HIS A 1 73 ? -12.201 -12.442 2.028 1.00 77.75 73 HIS A CA 1
ATOM 601 C C . HIS A 1 73 ? -12.498 -10.960 2.350 1.00 77.75 73 HIS A C 1
ATOM 603 O O . HIS A 1 73 ? -13.047 -10.238 1.513 1.00 77.75 73 HIS A O 1
ATOM 609 N N . ASN A 1 74 ? -12.127 -10.493 3.545 1.00 82.44 74 ASN A N 1
ATOM 610 C CA . ASN A 1 74 ? -12.279 -9.101 3.979 1.00 82.44 74 ASN A CA 1
ATOM 611 C C . ASN A 1 74 ? -11.089 -8.203 3.603 1.00 82.44 74 ASN A C 1
ATOM 613 O O . ASN A 1 74 ? -11.151 -6.995 3.810 1.00 82.44 74 ASN A O 1
ATOM 617 N N . GLU A 1 75 ? -10.015 -8.768 3.053 1.00 81.94 75 GLU A N 1
ATOM 618 C CA . GLU A 1 75 ? -8.855 -8.002 2.619 1.00 81.94 75 GLU A CA 1
ATOM 619 C C . GLU A 1 75 ? -9.049 -7.511 1.176 1.00 81.94 75 GLU A C 1
ATOM 621 O O . GLU A 1 75 ? -9.670 -8.152 0.326 1.00 81.94 75 GLU A O 1
ATOM 626 N N . THR A 1 76 ? -8.511 -6.331 0.913 1.00 79.62 76 THR A N 1
ATOM 627 C CA . THR A 1 76 ? -8.306 -5.747 -0.407 1.00 79.62 76 THR A CA 1
ATOM 628 C C . THR A 1 76 ? -6.874 -5.232 -0.468 1.00 79.62 76 THR A C 1
ATOM 630 O O . THR A 1 76 ? -6.166 -5.198 0.540 1.00 79.62 76 THR A O 1
ATOM 633 N N . PHE A 1 77 ? -6.418 -4.823 -1.639 1.00 79.25 77 PHE A N 1
ATOM 634 C CA . PHE A 1 77 ? -5.155 -4.118 -1.750 1.00 79.25 77 PHE A CA 1
ATOM 635 C C . PHE A 1 77 ? -5.244 -3.032 -2.804 1.00 79.25 77 PHE A C 1
ATOM 637 O O . PHE A 1 77 ? -6.087 -3.072 -3.700 1.00 79.25 77 PHE A O 1
ATOM 644 N N . PHE A 1 78 ? -4.338 -2.072 -2.703 1.00 75.94 78 PHE A N 1
ATOM 645 C CA . PHE A 1 78 ? -4.124 -1.086 -3.744 1.00 75.94 78 PHE A CA 1
ATOM 646 C C . PHE A 1 78 ? -2.650 -1.033 -4.118 1.00 75.94 78 PHE A C 1
ATOM 648 O O . PHE A 1 78 ? -1.780 -1.298 -3.286 1.00 75.94 78 PHE A O 1
ATOM 655 N N . GLY A 1 79 ? -2.390 -0.748 -5.391 1.00 74.12 79 GLY A N 1
ATOM 656 C CA . GLY A 1 79 ? -1.048 -0.603 -5.924 1.00 74.12 79 GLY A CA 1
ATOM 657 C C . GLY A 1 79 ? -0.640 0.862 -5.992 1.00 74.12 79 GLY A C 1
ATOM 658 O O . GLY A 1 79 ? -1.463 1.772 -6.095 1.00 74.12 79 GLY A O 1
ATOM 659 N N . PHE A 1 80 ? 0.660 1.086 -5.971 1.00 70.56 80 PHE A N 1
ATOM 660 C CA . PHE A 1 80 ? 1.267 2.347 -6.353 1.00 70.56 80 PHE A CA 1
ATOM 661 C C . PHE A 1 80 ? 2.436 2.051 -7.292 1.00 70.56 80 PHE A C 1
ATOM 663 O O . PHE A 1 80 ? 3.119 1.028 -7.180 1.00 70.56 80 PHE A O 1
ATOM 670 N N . ASP A 1 81 ? 2.628 2.940 -8.256 1.00 61.94 81 ASP A N 1
ATOM 671 C CA . ASP A 1 81 ? 3.685 2.845 -9.254 1.00 61.94 81 ASP A CA 1
ATOM 672 C C . ASP A 1 81 ? 4.631 4.042 -9.099 1.00 61.94 81 ASP A C 1
ATOM 674 O O . ASP A 1 81 ? 4.208 5.160 -8.801 1.00 61.94 81 ASP A O 1
ATOM 678 N N . LEU A 1 82 ? 5.915 3.788 -9.328 1.00 55.31 82 LEU A N 1
ATOM 679 C CA . LEU A 1 82 ? 6.975 4.783 -9.421 1.00 55.31 82 LEU A CA 1
ATOM 680 C C . LEU A 1 82 ? 6.914 5.585 -10.736 1.00 55.31 82 LEU A C 1
ATOM 682 O O . LEU A 1 82 ? 7.524 6.647 -10.821 1.00 55.31 82 LEU A O 1
ATOM 686 N N . ASN A 1 83 ? 6.176 5.128 -11.757 1.00 48.28 83 ASN A N 1
ATOM 687 C CA . ASN A 1 83 ? 6.214 5.703 -13.112 1.00 48.28 83 ASN A CA 1
ATOM 688 C C . ASN A 1 83 ? 5.787 7.172 -13.239 1.00 48.28 83 ASN A C 1
ATOM 690 O O . ASN A 1 83 ? 6.142 7.802 -14.233 1.00 48.28 83 ASN A O 1
ATOM 694 N N . HIS A 1 84 ? 5.061 7.741 -12.273 1.00 44.53 84 HIS A N 1
ATOM 695 C CA . HIS A 1 84 ? 4.666 9.155 -12.331 1.00 44.53 84 HIS A CA 1
ATOM 696 C C . HIS A 1 84 ? 5.391 10.067 -11.329 1.00 44.53 84 HIS A C 1
ATOM 698 O O . HIS A 1 84 ? 5.182 11.280 -11.353 1.00 44.53 84 HIS A O 1
ATOM 704 N N . ILE A 1 85 ? 6.301 9.526 -10.513 1.00 43.19 85 ILE A N 1
ATOM 705 C CA . ILE A 1 85 ? 7.273 10.321 -9.756 1.00 43.19 85 ILE A CA 1
ATOM 706 C C . ILE A 1 85 ? 8.583 10.239 -10.534 1.00 43.19 85 ILE A C 1
ATOM 708 O O . ILE A 1 85 ? 9.379 9.334 -10.328 1.00 43.19 85 ILE A O 1
ATOM 712 N N . TYR A 1 86 ? 8.728 11.144 -11.505 1.00 36.84 86 TYR A N 1
ATOM 713 C CA . TYR A 1 86 ? 9.956 11.507 -12.220 1.00 36.84 86 TYR A CA 1
ATOM 714 C C . TYR A 1 86 ? 11.146 10.527 -12.099 1.00 36.84 86 TYR A C 1
ATOM 716 O O . TYR A 1 86 ? 11.843 10.486 -11.087 1.00 36.84 86 TYR A O 1
ATOM 724 N N . SER A 1 87 ? 11.463 9.875 -13.224 1.00 37.69 87 SER A N 1
ATOM 725 C CA . SER A 1 87 ? 12.676 9.089 -13.523 1.00 37.69 87 SER A CA 1
ATOM 726 C C . SER A 1 87 ? 12.693 7.619 -13.067 1.00 37.69 87 SER A C 1
ATOM 728 O O . SER A 1 87 ? 12.968 7.305 -11.916 1.00 37.69 87 SER A O 1
ATOM 730 N N . TYR A 1 88 ? 12.444 6.721 -14.032 1.00 42.94 88 TYR A N 1
ATOM 731 C CA . TYR A 1 88 ? 13.162 5.470 -14.367 1.00 42.94 88 TYR A CA 1
ATOM 732 C C . TYR A 1 88 ? 13.896 4.646 -13.286 1.00 42.94 88 TYR A C 1
ATOM 734 O O . TYR A 1 88 ? 14.788 3.870 -13.622 1.00 42.94 88 TYR A O 1
ATOM 742 N N . ASN A 1 89 ? 13.550 4.731 -12.007 1.00 49.25 89 ASN A N 1
ATOM 743 C CA . ASN A 1 89 ? 14.215 3.950 -10.977 1.00 49.25 89 ASN A CA 1
ATOM 744 C C . ASN A 1 89 ? 13.421 2.688 -10.680 1.00 49.25 89 ASN A C 1
ATOM 746 O O . ASN A 1 89 ? 12.434 2.683 -9.955 1.00 49.25 89 ASN A O 1
ATOM 750 N N . ARG A 1 90 ? 13.917 1.603 -11.271 1.00 62.47 90 ARG A N 1
ATOM 751 C CA . ARG A 1 90 ? 13.431 0.221 -11.212 1.00 62.47 90 ARG A CA 1
ATOM 752 C C . ARG A 1 90 ? 13.719 -0.437 -9.856 1.00 62.47 90 ARG A C 1
ATOM 754 O O . ARG A 1 90 ? 13.946 -1.641 -9.805 1.00 62.47 90 ARG A O 1
ATOM 761 N N . ASP A 1 91 ? 13.791 0.340 -8.782 1.00 71.31 91 ASP A N 1
ATOM 762 C CA . ASP A 1 91 ? 14.445 -0.060 -7.539 1.00 71.31 91 ASP A CA 1
ATOM 763 C C . ASP A 1 91 ? 13.438 -0.585 -6.507 1.00 71.31 91 ASP A C 1
ATOM 765 O O . ASP A 1 91 ? 12.476 0.099 -6.145 1.00 71.31 91 ASP A O 1
ATOM 769 N N . TYR A 1 92 ? 13.676 -1.811 -6.043 1.00 79.44 92 TYR A N 1
ATOM 770 C CA . TYR A 1 92 ? 12.898 -2.455 -4.991 1.00 79.44 92 TYR A CA 1
ATOM 771 C C . TYR A 1 92 ? 12.918 -1.619 -3.703 1.00 79.44 92 TYR A C 1
ATOM 773 O O . TYR A 1 92 ? 11.869 -1.425 -3.089 1.00 79.44 92 TYR A O 1
ATOM 781 N N . ASP A 1 93 ? 14.070 -1.051 -3.334 1.00 82.75 93 ASP A N 1
ATOM 782 C CA . ASP A 1 93 ? 14.234 -0.307 -2.078 1.00 82.75 93 ASP A CA 1
ATOM 783 C C . ASP A 1 93 ? 13.418 0.996 -2.077 1.00 82.75 93 ASP A C 1
ATOM 785 O O . ASP A 1 93 ? 12.859 1.411 -1.054 1.00 82.75 93 ASP A O 1
ATOM 789 N N . LYS A 1 94 ? 13.266 1.625 -3.250 1.00 78.19 94 LYS A N 1
ATOM 790 C CA . LYS A 1 94 ? 12.398 2.801 -3.413 1.00 78.19 94 LYS A CA 1
ATOM 791 C C . LYS A 1 94 ? 10.923 2.437 -3.327 1.00 78.19 94 LYS A C 1
ATOM 793 O O . LYS A 1 94 ? 10.177 3.111 -2.619 1.00 78.19 94 LYS A O 1
ATOM 798 N N . ALA A 1 95 ? 10.505 1.365 -4.003 1.00 78.56 95 ALA A N 1
ATOM 799 C CA . ALA A 1 95 ? 9.133 0.874 -3.890 1.00 78.56 95 ALA A CA 1
ATOM 800 C C . ALA A 1 95 ? 8.798 0.507 -2.433 1.00 78.56 95 ALA A C 1
ATOM 802 O O . ALA A 1 95 ? 7.694 0.778 -1.960 1.00 78.56 95 ALA A O 1
ATOM 803 N N . GLU A 1 96 ? 9.767 -0.037 -1.691 1.00 86.06 96 GLU A N 1
ATOM 804 C CA . GLU A 1 96 ? 9.603 -0.334 -0.271 1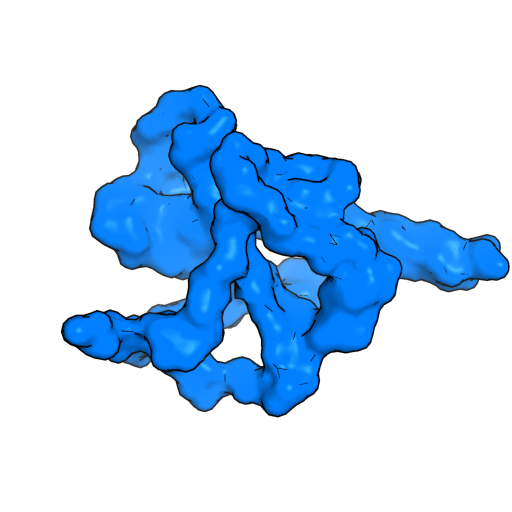.00 86.06 96 GLU A CA 1
ATOM 805 C C . GLU A 1 96 ? 9.464 0.921 0.586 1.00 86.06 96 GLU A C 1
ATOM 807 O O . GLU A 1 96 ? 8.589 0.984 1.453 1.00 86.06 96 GLU A O 1
ATOM 812 N N . THR A 1 97 ? 10.304 1.924 0.341 1.00 85.06 97 THR A N 1
ATOM 813 C CA . THR A 1 97 ? 10.230 3.216 1.030 1.00 85.06 97 THR A CA 1
ATOM 814 C C . THR A 1 97 ? 8.836 3.829 0.889 1.00 85.06 97 THR A C 1
ATOM 816 O O . THR A 1 97 ? 8.206 4.145 1.898 1.00 85.06 97 THR A O 1
ATOM 819 N N . ILE A 1 98 ? 8.292 3.876 -0.329 1.00 81.19 98 ILE A N 1
ATOM 820 C CA . ILE A 1 98 ? 6.947 4.416 -0.578 1.00 81.19 98 ILE A CA 1
ATOM 821 C C . ILE A 1 98 ? 5.861 3.559 0.086 1.00 81.19 98 ILE A C 1
ATOM 823 O O . ILE A 1 98 ? 4.907 4.101 0.648 1.00 81.19 98 ILE A O 1
ATOM 827 N N . ALA A 1 99 ? 6.011 2.227 0.103 1.00 85.62 99 ALA A N 1
ATOM 828 C CA . ALA A 1 99 ? 5.090 1.353 0.837 1.00 85.62 99 ALA A CA 1
ATOM 829 C C . ALA A 1 99 ? 5.012 1.760 2.315 1.00 85.62 99 ALA A C 1
ATOM 831 O O . ALA A 1 99 ? 3.930 1.877 2.897 1.00 85.62 99 ALA A O 1
ATOM 832 N N . LYS A 1 100 ? 6.179 1.993 2.926 1.00 88.62 100 LYS A N 1
ATOM 833 C CA . LYS A 1 100 ? 6.304 2.381 4.332 1.00 88.62 100 LYS A CA 1
ATOM 834 C C . LYS A 1 100 ? 5.757 3.789 4.582 1.00 88.62 100 LYS A C 1
ATOM 836 O O . LYS A 1 100 ? 5.132 3.998 5.620 1.00 88.62 100 LYS A O 1
ATOM 841 N N . GLU A 1 101 ? 5.927 4.728 3.653 1.00 86.00 101 GLU A N 1
ATOM 842 C CA . GLU A 1 101 ? 5.340 6.077 3.724 1.00 86.00 101 GLU A CA 1
ATOM 843 C C . GLU A 1 101 ? 3.811 6.042 3.718 1.00 86.00 101 GLU A C 1
ATOM 845 O O . GLU A 1 101 ? 3.175 6.621 4.603 1.00 86.00 101 GLU A O 1
ATOM 850 N N . TRP A 1 102 ? 3.212 5.281 2.804 1.00 84.69 102 TRP A N 1
ATOM 851 C CA . TRP A 1 102 ? 1.768 5.063 2.788 1.00 84.69 102 TRP A CA 1
ATOM 852 C C . TRP A 1 102 ? 1.270 4.416 4.080 1.00 84.69 102 TRP A C 1
ATOM 854 O O . TRP A 1 102 ? 0.289 4.871 4.667 1.00 84.69 102 TRP A O 1
ATOM 864 N N . ILE A 1 103 ? 1.963 3.386 4.573 1.00 90.12 103 ILE A N 1
ATOM 865 C CA . ILE A 1 103 ? 1.627 2.760 5.857 1.00 90.12 103 ILE A CA 1
ATOM 866 C C . ILE A 1 103 ? 1.706 3.778 7.002 1.00 90.12 103 ILE A C 1
ATOM 868 O O . ILE A 1 103 ? 0.808 3.819 7.841 1.00 90.12 103 ILE A O 1
ATOM 872 N N . ASN A 1 104 ? 2.733 4.631 7.033 1.00 89.19 104 ASN A N 1
ATOM 873 C CA . ASN A 1 104 ? 2.855 5.694 8.032 1.00 89.19 104 ASN A CA 1
ATOM 874 C C . ASN A 1 104 ? 1.671 6.666 7.977 1.00 89.19 104 ASN A C 1
ATOM 876 O O . ASN A 1 104 ? 1.120 7.011 9.024 1.00 89.19 104 ASN A O 1
ATOM 880 N N . TRP A 1 105 ? 1.253 7.076 6.778 1.00 87.25 105 TRP A N 1
ATOM 881 C CA . TRP A 1 105 ? 0.084 7.932 6.592 1.00 87.25 105 TRP A CA 1
ATOM 882 C C . TRP A 1 105 ? -1.203 7.254 7.082 1.00 87.25 105 TRP A C 1
ATOM 884 O O . TRP A 1 105 ? -1.964 7.867 7.834 1.00 87.25 105 TRP A O 1
ATOM 894 N N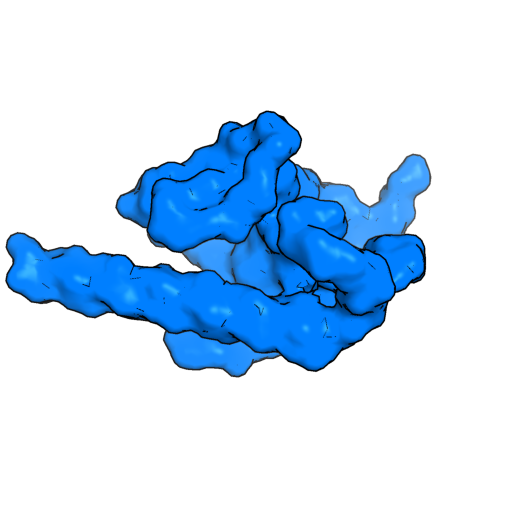 . ILE A 1 106 ? -1.417 5.974 6.749 1.00 86.88 106 ILE A N 1
ATOM 895 C CA . ILE A 1 106 ? -2.590 5.205 7.197 1.00 86.88 106 ILE A CA 1
ATOM 896 C C . ILE A 1 106 ? -2.626 5.126 8.726 1.00 86.88 106 ILE A C 1
ATOM 898 O O . ILE A 1 106 ? -3.657 5.408 9.338 1.00 86.88 106 ILE A O 1
ATOM 902 N N . VAL A 1 107 ? -1.496 4.787 9.356 1.00 89.75 107 VAL A N 1
ATOM 903 C CA . VAL A 1 107 ? -1.378 4.724 10.820 1.00 89.75 107 VAL A CA 1
ATOM 904 C C . VAL A 1 107 ? -1.701 6.083 11.446 1.00 89.75 107 VAL A C 1
ATOM 906 O O . VAL A 1 107 ? -2.526 6.149 12.354 1.00 89.75 107 VAL A O 1
ATOM 909 N N . LYS A 1 108 ? -1.158 7.180 10.907 1.00 88.94 108 LYS A N 1
ATOM 910 C CA . LYS A 1 108 ? -1.452 8.542 11.380 1.00 88.94 108 LYS A CA 1
ATOM 911 C C . LYS A 1 108 ? -2.941 8.893 11.253 1.00 88.94 108 LYS A C 1
ATOM 913 O O . LYS A 1 108 ? -3.518 9.488 12.162 1.00 88.94 108 LYS A O 1
ATOM 918 N N . LYS A 1 109 ? -3.596 8.519 10.148 1.00 85.56 109 LYS A N 1
ATOM 919 C CA . LYS A 1 109 ? -5.044 8.729 9.963 1.00 85.56 109 LYS A CA 1
ATOM 920 C C . LYS A 1 109 ? -5.866 7.937 10.981 1.00 85.56 109 LYS A C 1
ATOM 922 O O . LYS A 1 109 ? -6.833 8.474 11.517 1.00 85.56 109 LYS A O 1
ATOM 927 N N . LEU A 1 110 ? -5.476 6.698 11.275 1.00 85.75 110 LEU A N 1
ATOM 928 C CA . LEU A 1 110 ? -6.123 5.861 12.288 1.00 85.75 110 LEU A CA 1
ATOM 929 C C . LEU A 1 110 ? -5.974 6.432 13.701 1.00 85.75 110 LEU A C 1
ATOM 931 O O . LEU A 1 110 ? -6.940 6.448 14.461 1.00 85.75 110 LEU A O 1
ATOM 935 N N . GLU A 1 111 ? -4.789 6.929 14.049 1.00 87.19 111 GLU A N 1
ATOM 936 C CA . GLU A 1 111 ? -4.541 7.584 15.337 1.00 87.19 111 GLU A CA 1
ATOM 937 C C . GLU A 1 111 ? -5.381 8.854 15.498 1.00 87.19 111 GLU A C 1
ATOM 939 O O . GLU A 1 111 ? -5.996 9.051 16.544 1.00 87.19 111 GLU A O 1
ATOM 944 N N . ASN A 1 112 ? -5.475 9.676 14.450 1.00 82.0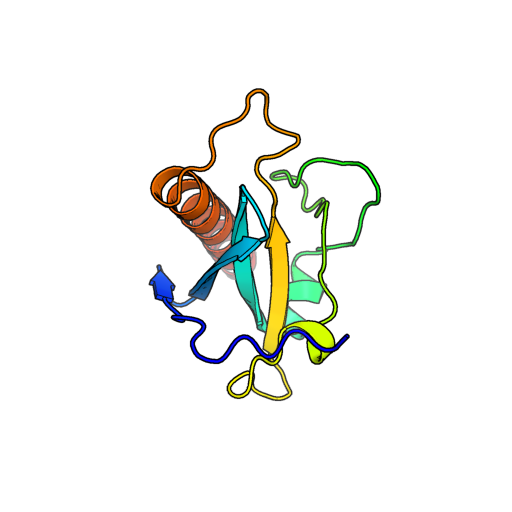0 112 ASN A N 1
ATOM 945 C CA . ASN A 1 112 ? -6.305 10.880 14.464 1.00 82.00 112 ASN A CA 1
ATOM 946 C C . ASN A 1 112 ? -7.798 10.555 14.612 1.00 82.00 112 ASN A C 1
ATOM 948 O O . ASN A 1 112 ? -8.495 11.248 15.344 1.00 82.00 112 ASN A O 1
ATOM 952 N N . LYS A 1 113 ? -8.289 9.480 13.979 1.00 76.25 113 LYS A N 1
ATOM 953 C CA . LYS A 1 113 ? -9.681 9.025 14.138 1.00 76.25 113 LYS A CA 1
ATOM 954 C C . LYS A 1 113 ? -10.011 8.522 15.542 1.00 76.25 113 LYS A C 1
ATOM 956 O O . LYS A 1 113 ? -11.166 8.575 15.919 1.00 76.25 113 LYS A O 1
ATOM 961 N N . ARG A 1 114 ? -9.036 8.008 16.300 1.00 75.44 114 ARG A N 1
ATOM 962 C CA . ARG A 1 114 ? -9.252 7.545 17.686 1.00 75.44 114 ARG A CA 1
ATOM 963 C C . ARG A 1 114 ? -9.296 8.681 18.707 1.00 75.44 114 ARG A C 1
ATOM 965 O O . ARG A 1 114 ? -9.694 8.449 19.842 1.00 75.44 114 ARG A O 1
ATOM 972 N N . ARG A 1 115 ? -8.796 9.862 18.337 1.00 70.56 115 ARG A N 1
ATOM 973 C CA . ARG A 1 115 ? -8.735 11.049 19.204 1.00 70.56 115 ARG A CA 1
ATOM 974 C C . ARG A 1 115 ? -9.935 11.984 19.031 1.00 70.56 115 ARG A C 1
ATOM 976 O O . ARG A 1 115 ? -10.07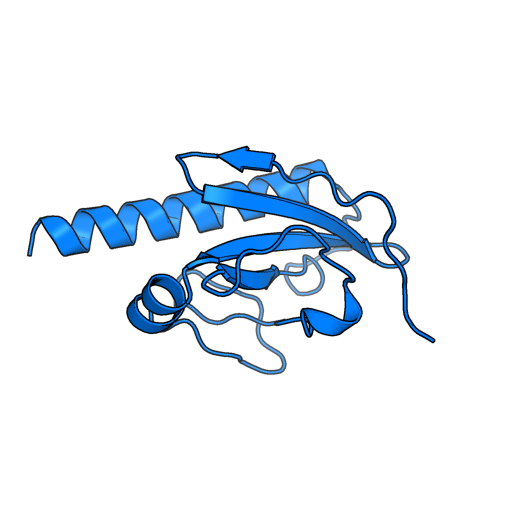5 12.894 19.841 1.00 70.56 115 ARG A O 1
ATOM 983 N N . ASN A 1 116 ? -10.746 11.757 17.999 1.00 53.59 116 ASN A N 1
ATOM 984 C CA . ASN A 1 116 ? -11.984 12.474 17.700 1.00 53.59 116 ASN A CA 1
ATOM 985 C C . ASN A 1 116 ? -13.182 11.578 18.005 1.00 53.59 116 ASN A C 1
ATOM 987 O O . ASN A 1 116 ? -14.237 12.140 18.359 1.00 53.59 116 ASN A O 1
#

Radius of gyration: 13.95 Å; chains: 1; bounding box: 28×31×39 Å

pLDDT: mean 70.3, std 16.45, range [33.81, 95.19]

Foldseek 3Di:
DQPQPPDFDWDDDPRWIKTWDQDPLAIKIKTKDFPVLCVVLVADEDDPDAQDLNNYAHFADDPRRHNCVPDDPRMGMGIGGCVPVDDDDRDPVVNVVVNNVVVVSSVVVVVVVVVD

Sequence (116 aa):
MIYLYDNIKIQKYKGLKYFIEKVKEFHCGYIILDKELFNSLGLNYCKNHTSDESGNITYIFNPDKLGLKGLKHNETFFGFDLNHIYSYNRDYDKAETIAKEWINWIVKKLENKRRN